Protein AF-A0A2J8VZJ7-F1 (afdb_monomer_lite)

pLDDT: mean 90.02, std 8.99, range [62.25, 98.06]

Organism: Pongo abelii (NCBI:txid9601)

Radius of gyration: 24.58 Å; chains: 1; bounding box: 47×17×70 Å

Foldseek 3Di:
DVVVVVVVVVVVVVVVVVVVVVPPPPDQPPPDPVNVVVVVVVVVVVVVVVVVVVVVVVVD

Sequence (60 aa):
MVENERLRQEMRRCEAELQELRAKPAGPCPGCEHSQESAQLRDKLSQLQLEMAESKGMLS

Structure (mmCIF, N/CA/C/O backbone):
data_AF-A0A2J8VZJ7-F1
#
_entry.id   AF-A0A2J8VZJ7-F1
#
loop_
_atom_site.group_PDB
_atom_site.id
_atom_site.type_symbol
_atom_site.label_atom_id
_atom_site.label_alt_id
_atom_site.label_comp_id
_atom_site.label_asym_id
_atom_site.label_entity_id
_atom_site.label_seq_id
_atom_site.pdbx_PDB_ins_code
_atom_site.Cartn_x
_atom_site.Cartn_y
_atom_site.Cartn_z
_atom_site.occupancy
_atom_site.B_iso_or_equiv
_atom_site.auth_seq_id
_atom_site.auth_comp_id
_atom_site.auth_asym_id
_atom_site.auth_atom_id
_atom_site.pdbx_PDB_model_num
ATOM 1 N N . MET A 1 1 ? 24.824 -6.083 -31.080 1.00 69.50 1 MET A N 1
ATOM 2 C CA . MET A 1 1 ? 24.859 -4.951 -30.121 1.00 69.50 1 MET A CA 1
ATOM 3 C C . MET A 1 1 ? 23.556 -4.153 -30.091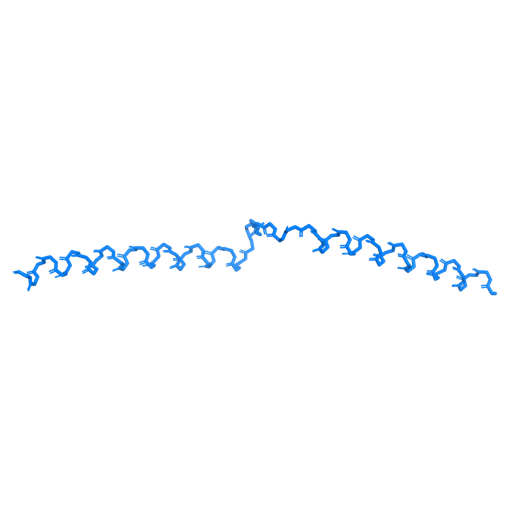 1.00 69.50 1 MET A C 1
ATOM 5 O O . MET A 1 1 ? 23.142 -3.791 -29.002 1.00 69.50 1 MET A O 1
ATOM 9 N N . VAL A 1 2 ? 22.869 -3.968 -31.225 1.00 89.62 2 VAL A N 1
ATOM 10 C CA . VAL A 1 2 ? 21.584 -3.238 -31.327 1.00 89.62 2 VAL A CA 1
ATOM 11 C C . VAL A 1 2 ? 20.489 -3.768 -30.385 1.00 89.62 2 VAL A C 1
ATOM 13 O O . VAL A 1 2 ? 19.816 -2.986 -29.726 1.00 89.62 2 VAL A O 1
ATOM 16 N N . GLU A 1 3 ? 20.352 -5.090 -30.243 1.00 93.69 3 GLU A N 1
ATOM 17 C CA . GLU A 1 3 ? 19.317 -5.677 -29.375 1.00 93.69 3 GLU A CA 1
ATOM 18 C C . GLU A 1 3 ? 19.529 -5.367 -27.887 1.00 93.69 3 GLU A C 1
ATOM 20 O O . GLU A 1 3 ? 18.581 -5.092 -27.160 1.00 93.69 3 GLU A O 1
ATOM 25 N N . ASN A 1 4 ? 20.783 -5.350 -27.424 1.00 95.44 4 ASN A N 1
ATOM 26 C CA . ASN A 1 4 ? 21.081 -5.015 -26.032 1.00 95.44 4 ASN A CA 1
ATOM 27 C C . ASN A 1 4 ? 20.729 -3.555 -25.727 1.00 95.44 4 ASN A C 1
ATOM 29 O O . ASN A 1 4 ? 20.235 -3.244 -24.648 1.00 95.44 4 ASN A O 1
ATOM 33 N N . GLU A 1 5 ? 20.951 -2.667 -26.690 1.00 96.81 5 GLU A N 1
ATOM 34 C CA . GLU A 1 5 ? 20.609 -1.257 -26.557 1.00 96.81 5 GLU A CA 1
ATOM 35 C C . GLU A 1 5 ? 19.094 -1.033 -26.589 1.00 96.81 5 GLU A C 1
ATOM 37 O O . GLU A 1 5 ? 18.575 -0.275 -25.767 1.00 96.81 5 GLU A O 1
ATOM 42 N N . ARG A 1 6 ? 18.376 -1.786 -27.434 1.00 96.75 6 ARG A N 1
ATOM 43 C CA . ARG A 1 6 ? 16.908 -1.835 -27.439 1.00 96.75 6 ARG A CA 1
ATOM 44 C C . ARG A 1 6 ? 16.358 -2.278 -26.082 1.00 96.75 6 ARG A C 1
ATOM 46 O O . ARG A 1 6 ? 15.528 -1.585 -25.502 1.00 96.75 6 ARG A O 1
ATOM 53 N N . LEU A 1 7 ? 16.876 -3.377 -25.533 1.00 97.38 7 LEU A N 1
ATOM 54 C CA . LEU A 1 7 ? 16.467 -3.892 -24.222 1.00 97.38 7 LEU A CA 1
ATOM 55 C C . LEU A 1 7 ? 16.768 -2.901 -23.091 1.00 97.38 7 LEU A C 1
ATOM 57 O O . LEU A 1 7 ? 15.956 -2.731 -22.188 1.00 97.38 7 LEU A O 1
ATOM 61 N N . ARG A 1 8 ? 17.905 -2.196 -23.139 1.00 97.75 8 ARG A N 1
ATOM 62 C CA . ARG A 1 8 ? 18.231 -1.147 -22.157 1.00 97.75 8 ARG A CA 1
ATOM 63 C C . ARG A 1 8 ? 17.275 0.039 -22.237 1.00 97.75 8 ARG A C 1
ATOM 65 O O . ARG A 1 8 ? 16.933 0.602 -21.202 1.00 97.75 8 ARG A O 1
ATOM 72 N N . GLN A 1 9 ? 16.869 0.442 -23.438 1.00 97.69 9 GLN A N 1
ATOM 73 C CA . GLN A 1 9 ? 15.866 1.495 -23.610 1.00 97.69 9 GLN A CA 1
ATOM 74 C C . GLN A 1 9 ? 14.507 1.064 -23.054 1.00 97.69 9 GLN A C 1
ATOM 76 O O . GLN A 1 9 ? 13.867 1.839 -22.349 1.00 97.69 9 GLN A O 1
ATOM 81 N N . GLU A 1 10 ? 14.103 -0.177 -23.311 1.00 97.69 10 GLU A N 1
ATOM 82 C CA . GLU A 1 10 ? 12.852 -0.736 -22.8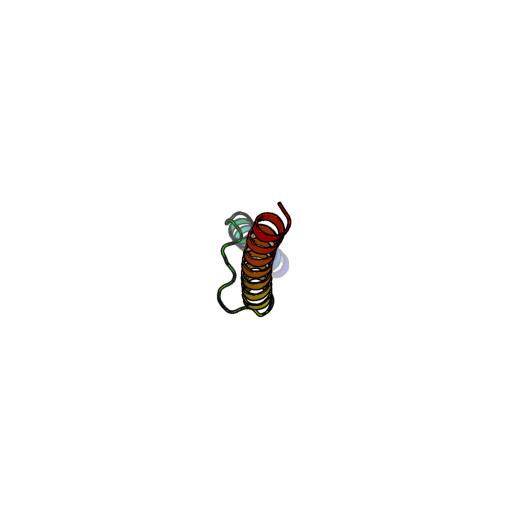05 1.00 97.69 10 GLU A CA 1
ATOM 83 C C . GLU A 1 10 ? 12.850 -0.869 -21.278 1.00 97.69 10 GLU A C 1
ATOM 85 O O . GLU A 1 10 ? 11.891 -0.453 -20.636 1.00 97.69 10 GLU A O 1
ATOM 90 N N . MET A 1 11 ? 13.960 -1.317 -20.684 1.00 97.62 11 MET A N 1
ATOM 91 C CA . MET A 1 11 ? 14.119 -1.342 -19.228 1.00 97.62 11 MET A CA 1
ATOM 92 C C . MET A 1 11 ? 13.941 0.039 -18.604 1.00 97.62 11 MET A C 1
ATOM 94 O O . MET A 1 11 ? 13.167 0.184 -17.663 1.00 97.62 11 MET A O 1
ATOM 98 N N . ARG A 1 12 ? 14.589 1.066 -19.168 1.00 98.00 12 ARG A N 1
ATOM 99 C CA . ARG A 1 12 ? 14.433 2.445 -18.685 1.00 98.00 12 ARG A CA 1
ATOM 100 C C . ARG A 1 12 ? 12.994 2.943 -18.801 1.00 98.00 12 ARG A C 1
ATOM 102 O O . ARG A 1 12 ? 12.535 3.661 -17.919 1.00 98.00 12 ARG A O 1
ATOM 109 N N . ARG A 1 13 ? 12.280 2.568 -19.870 1.00 98.06 13 ARG A N 1
ATOM 110 C CA . ARG A 1 13 ? 10.860 2.910 -20.042 1.00 98.06 13 ARG A CA 1
ATOM 111 C C . ARG A 1 13 ? 10.015 2.273 -18.936 1.00 98.06 13 ARG A C 1
ATOM 113 O O . ARG A 1 13 ? 9.286 2.982 -18.253 1.00 98.06 13 ARG A O 1
ATOM 120 N N . CYS A 1 14 ? 10.176 0.970 -18.711 1.00 97.19 14 CYS A N 1
ATOM 121 C CA . CYS A 1 14 ? 9.459 0.243 -17.664 1.00 97.19 14 CYS A CA 1
ATOM 122 C C . CYS A 1 14 ? 9.766 0.789 -16.260 1.00 97.19 14 CYS A C 1
ATOM 124 O O . CYS A 1 14 ? 8.869 0.908 -15.430 1.00 97.19 14 CYS A O 1
ATOM 126 N N . GLU A 1 15 ? 11.023 1.142 -15.984 1.00 97.88 15 GLU A N 1
ATOM 127 C CA . GLU A 1 15 ? 11.428 1.760 -14.717 1.00 97.88 15 GLU A CA 1
ATOM 128 C C . GLU A 1 15 ? 10.750 3.118 -14.500 1.00 97.88 15 GLU A C 1
ATOM 130 O O . GLU A 1 15 ? 10.261 3.383 -13.400 1.00 97.88 15 GLU A O 1
ATOM 135 N N . ALA A 1 16 ? 10.664 3.951 -15.542 1.00 97.06 16 ALA A N 1
ATOM 136 C CA . ALA A 1 16 ? 9.974 5.237 -15.480 1.00 97.06 16 ALA A CA 1
ATOM 137 C C . ALA A 1 16 ? 8.468 5.070 -15.213 1.00 97.06 16 ALA A C 1
ATOM 139 O O . ALA A 1 16 ? 7.941 5.693 -14.292 1.00 97.06 16 ALA A O 1
ATOM 140 N N . GLU A 1 17 ? 7.794 4.171 -15.938 1.00 96.50 17 GLU A N 1
ATOM 141 C CA . GLU A 1 17 ? 6.372 3.852 -15.719 1.00 96.50 17 GLU A CA 1
ATOM 142 C C . GLU A 1 17 ? 6.118 3.370 -14.279 1.00 96.50 17 GLU A C 1
ATOM 144 O O . GLU A 1 17 ? 5.164 3.777 -13.612 1.00 96.50 17 GLU A O 1
ATOM 149 N N . LEU A 1 18 ? 7.011 2.532 -13.755 1.00 95.38 18 LEU A N 1
ATOM 150 C CA . LEU A 1 18 ? 6.919 2.010 -12.398 1.00 95.38 18 LEU A CA 1
ATOM 151 C C . LEU A 1 18 ? 7.164 3.095 -11.339 1.00 95.38 18 LEU A C 1
ATOM 153 O O . LEU A 1 18 ? 6.521 3.092 -10.285 1.00 95.38 18 LEU A O 1
ATOM 157 N N . GLN A 1 19 ? 8.056 4.045 -11.614 1.00 95.88 19 GLN A N 1
ATOM 158 C CA . GLN A 1 19 ? 8.279 5.195 -10.746 1.00 95.88 19 GLN A CA 1
ATOM 159 C C . GLN A 1 19 ? 7.058 6.124 -10.710 1.00 95.88 19 GLN A C 1
ATOM 161 O O . GLN A 1 19 ? 6.671 6.564 -9.628 1.00 95.88 19 GLN A O 1
ATOM 166 N N . GLU A 1 20 ? 6.396 6.356 -11.845 1.00 93.75 20 GLU A N 1
ATOM 167 C CA . GLU A 1 20 ? 5.139 7.113 -11.901 1.00 93.75 20 GLU A CA 1
ATOM 168 C C . GLU A 1 20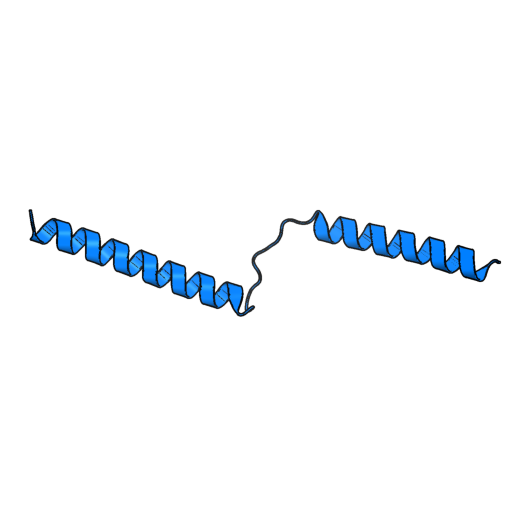 ? 4.015 6.430 -11.115 1.00 93.75 20 GLU A C 1
ATOM 170 O O . GLU A 1 20 ? 3.264 7.091 -10.397 1.00 93.75 20 GLU A O 1
ATOM 175 N N . LEU A 1 21 ? 3.907 5.101 -11.204 1.00 88.44 21 LEU A N 1
ATOM 176 C CA . LEU A 1 21 ? 2.937 4.335 -10.418 1.00 88.44 21 LEU A CA 1
ATOM 177 C C . LEU A 1 21 ? 3.210 4.427 -8.914 1.00 88.44 21 LEU A C 1
ATOM 179 O O . LEU A 1 21 ? 2.265 4.552 -8.141 1.00 88.44 21 LEU A O 1
ATOM 183 N N . ARG A 1 22 ? 4.481 4.409 -8.495 1.00 88.69 22 ARG A N 1
ATOM 184 C CA . ARG A 1 22 ? 4.877 4.573 -7.085 1.00 88.69 22 ARG A CA 1
ATOM 185 C C . ARG A 1 22 ? 4.690 5.994 -6.561 1.00 88.69 22 ARG A C 1
ATOM 187 O O . ARG A 1 22 ? 4.467 6.166 -5.368 1.00 88.69 22 ARG A O 1
ATOM 194 N N . ALA A 1 23 ? 4.814 6.999 -7.425 1.00 89.44 23 ALA A N 1
ATOM 195 C CA . ALA A 1 23 ? 4.600 8.397 -7.060 1.00 89.44 23 ALA A CA 1
ATOM 196 C C . ALA A 1 23 ? 3.115 8.723 -6.836 1.00 89.44 23 ALA A C 1
ATOM 198 O O . ALA A 1 23 ? 2.792 9.699 -6.157 1.00 89.44 23 ALA A O 1
ATOM 199 N N . LYS A 1 24 ? 2.200 7.910 -7.382 1.00 84.38 24 LYS A N 1
ATOM 200 C CA . LYS A 1 24 ? 0.773 8.017 -7.073 1.00 84.38 24 LYS A CA 1
ATOM 201 C C . LYS A 1 24 ? 0.557 7.639 -5.603 1.00 84.38 24 LYS A C 1
ATOM 203 O O . LYS A 1 24 ? 1.089 6.619 -5.162 1.00 84.38 24 LYS A O 1
ATOM 208 N N . PRO A 1 25 ? -0.226 8.424 -4.840 1.00 75.94 25 PRO A N 1
ATOM 209 C CA . PRO A 1 25 ? -0.601 8.052 -3.485 1.00 75.94 25 PRO A CA 1
ATOM 210 C C . PRO A 1 25 ? -1.163 6.636 -3.483 1.00 75.94 25 PRO A C 1
ATOM 212 O O . PRO A 1 25 ? -1.986 6.303 -4.341 1.00 75.94 25 PRO A O 1
ATOM 215 N N . ALA A 1 26 ? -0.725 5.815 -2.529 1.00 73.88 26 ALA A N 1
ATOM 216 C CA . ALA A 1 26 ? -1.334 4.516 -2.307 1.00 73.88 26 ALA A CA 1
ATOM 217 C C . ALA A 1 26 ? -2.811 4.752 -1.968 1.00 73.88 26 ALA A C 1
ATOM 219 O O . ALA A 1 26 ? -3.153 5.187 -0.867 1.00 73.88 26 ALA A O 1
ATOM 220 N N . GLY A 1 27 ? -3.676 4.557 -2.962 1.00 70.25 27 GLY A N 1
ATOM 221 C CA . GLY A 1 27 ? -5.111 4.644 -2.775 1.00 70.25 27 GLY A CA 1
ATOM 222 C C . GLY A 1 27 ? -5.587 3.535 -1.838 1.00 70.25 27 GLY A C 1
ATOM 223 O O . GLY A 1 27 ? -4.857 2.567 -1.591 1.00 70.25 27 GLY A O 1
ATOM 224 N N . PRO A 1 28 ? -6.828 3.630 -1.334 1.00 69.94 28 PRO A N 1
ATOM 225 C CA . PRO A 1 28 ? -7.488 2.479 -0.745 1.00 69.94 28 PRO A CA 1
ATOM 226 C C . PRO A 1 28 ? -7.344 1.289 -1.694 1.00 69.94 28 PRO A C 1
ATOM 228 O O . PRO A 1 28 ? -7.414 1.447 -2.912 1.00 69.94 28 PRO A O 1
ATOM 231 N N . CYS A 1 29 ? -7.127 0.110 -1.133 1.00 77.44 29 CYS A N 1
ATOM 232 C CA . CYS A 1 29 ? -7.078 -1.144 -1.868 1.00 77.44 29 CYS A CA 1
ATOM 233 C C . CYS A 1 29 ? -8.463 -1.800 -1.746 1.00 77.44 29 CYS A C 1
ATOM 235 O O . CYS A 1 29 ? -8.648 -2.633 -0.862 1.00 77.44 29 CYS A O 1
ATOM 237 N N . PRO A 1 30 ? -9.491 -1.370 -2.513 1.00 71.62 30 PRO A N 1
ATOM 238 C CA . PRO A 1 30 ? -10.849 -1.856 -2.320 1.00 71.62 30 PRO A CA 1
ATOM 239 C C . PRO A 1 30 ? -10.907 -3.357 -2.592 1.00 71.62 30 PRO A C 1
ATOM 241 O O . PRO A 1 30 ? -10.538 -3.823 -3.667 1.00 71.62 30 PRO A O 1
ATOM 244 N N . GLY A 1 31 ? -11.380 -4.111 -1.604 1.00 77.75 31 GLY A N 1
ATOM 245 C CA . GLY A 1 31 ? -11.639 -5.538 -1.757 1.00 77.75 31 GLY A CA 1
ATOM 246 C C . GLY A 1 31 ? -10.435 -6.455 -1.550 1.00 77.75 31 GLY A C 1
ATOM 247 O O . GLY A 1 31 ? -10.618 -7.662 -1.645 1.00 77.75 31 GLY A O 1
ATOM 248 N N . CYS A 1 32 ? -9.241 -5.946 -1.219 1.00 86.62 32 CYS A N 1
ATOM 249 C CA . CYS A 1 32 ? -8.174 -6.834 -0.751 1.00 86.62 32 CYS A CA 1
ATOM 250 C C . CYS A 1 32 ? -8.389 -7.235 0.709 1.00 86.62 32 CYS A C 1
ATOM 252 O O . CYS A 1 32 ? -8.928 -6.453 1.497 1.00 86.62 32 CYS A O 1
ATOM 254 N N . GLU A 1 33 ? -7.934 -8.430 1.076 1.00 88.75 33 GLU A N 1
ATOM 255 C CA . GLU A 1 33 ? -8.137 -9.018 2.408 1.00 88.75 33 GLU A CA 1
ATOM 256 C C . GLU A 1 33 ? -7.688 -8.068 3.528 1.00 88.75 33 GLU A C 1
ATOM 258 O O . GLU A 1 33 ? -8.463 -7.781 4.436 1.00 88.75 33 GLU A O 1
ATOM 263 N N . HIS A 1 34 ? -6.514 -7.440 3.384 1.00 85.56 34 HIS A N 1
ATOM 264 C CA . HIS A 1 34 ? -6.005 -6.449 4.340 1.00 85.56 34 HIS A CA 1
ATOM 265 C C . HIS A 1 34 ? -6.951 -5.256 4.550 1.00 85.56 34 HIS A C 1
ATOM 267 O O . HIS A 1 34 ? -7.061 -4.730 5.657 1.00 85.56 34 HIS A O 1
ATOM 273 N N . SER A 1 35 ? -7.628 -4.796 3.490 1.00 86.19 35 SER A N 1
ATOM 274 C CA . SER A 1 35 ? -8.557 -3.662 3.576 1.00 86.19 35 SER A CA 1
ATOM 275 C C . SER A 1 35 ? -9.838 -4.033 4.321 1.00 86.19 35 SER A C 1
ATOM 277 O O . SER A 1 35 ? -10.336 -3.226 5.109 1.00 86.19 35 SER A O 1
ATOM 279 N N . GLN A 1 36 ? -10.332 -5.257 4.106 1.00 89.69 36 GLN A N 1
ATOM 280 C CA . GLN A 1 36 ? -11.512 -5.797 4.772 1.00 89.69 36 GLN A CA 1
ATOM 281 C C . GLN A 1 36 ? -11.218 -6.063 6.246 1.00 89.69 36 GLN A C 1
ATOM 283 O O . GLN A 1 36 ? -11.969 -5.612 7.106 1.00 89.69 36 GLN A O 1
ATOM 288 N N . GLU A 1 37 ? -10.092 -6.709 6.545 1.00 91.62 37 GLU A N 1
ATOM 289 C CA . GLU A 1 37 ? -9.631 -6.941 7.913 1.00 91.62 37 GLU A CA 1
ATOM 290 C C . GLU A 1 37 ? -9.440 -5.616 8.659 1.00 91.62 37 GLU A C 1
ATOM 292 O O . GLU A 1 37 ? -9.961 -5.430 9.756 1.00 91.62 37 GLU A O 1
ATOM 297 N N . SER A 1 38 ? -8.781 -4.638 8.029 1.00 89.88 38 SER A N 1
ATOM 298 C CA . SER A 1 38 ? -8.604 -3.311 8.622 1.00 89.88 38 SER A CA 1
ATOM 299 C C . SER A 1 38 ? -9.934 -2.597 8.878 1.00 89.88 38 SER A C 1
ATOM 301 O O . SER A 1 38 ? -10.047 -1.866 9.860 1.00 89.88 38 SER A O 1
ATOM 303 N N . ALA A 1 39 ? -10.936 -2.770 8.009 1.00 90.00 39 ALA A N 1
ATOM 304 C CA . ALA A 1 39 ? -12.275 -2.229 8.239 1.00 90.00 39 ALA A CA 1
ATOM 305 C C . ALA A 1 39 ? -12.941 -2.899 9.449 1.00 90.00 39 ALA A C 1
ATOM 307 O O . ALA A 1 39 ? -13.338 -2.202 10.377 1.00 90.00 39 ALA A O 1
ATOM 308 N N . GLN A 1 40 ? -12.936 -4.233 9.502 1.00 94.31 40 GLN A N 1
ATOM 309 C CA . GLN A 1 40 ? -13.492 -4.993 10.625 1.00 94.31 40 GLN A CA 1
ATOM 310 C C . GLN A 1 40 ? -12.826 -4.644 11.963 1.00 94.31 40 GLN A C 1
ATOM 312 O O . GLN A 1 40 ? -13.498 -4.557 12.989 1.00 94.31 40 GLN A O 1
ATOM 317 N N . LEU A 1 41 ? -11.506 -4.445 11.975 1.00 95.75 41 LEU A N 1
ATOM 318 C CA . LEU A 1 41 ? -10.774 -4.045 13.177 1.00 95.75 41 LEU A CA 1
ATOM 319 C C . LEU A 1 41 ? -11.157 -2.638 13.640 1.00 95.75 41 LEU A C 1
ATOM 321 O O . LEU A 1 41 ? -11.321 -2.423 14.840 1.00 95.75 41 LEU A O 1
ATOM 325 N N . ARG A 1 42 ? -11.328 -1.690 12.709 1.00 95.50 42 ARG A N 1
ATOM 326 C CA . ARG A 1 42 ? -11.803 -0.339 13.043 1.00 95.50 42 ARG A CA 1
ATOM 327 C C . ARG A 1 42 ? -13.215 -0.367 13.621 1.00 95.50 42 ARG A C 1
ATOM 329 O O . ARG A 1 42 ? -13.436 0.27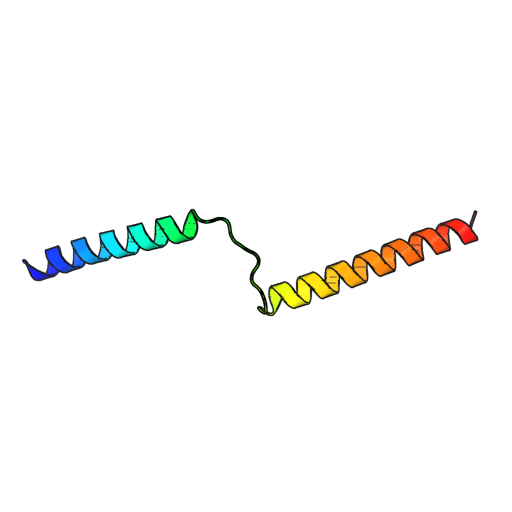7 14.640 1.00 95.50 42 ARG A O 1
ATOM 336 N N . ASP A 1 43 ? -14.116 -1.155 13.042 1.00 97.00 43 ASP A N 1
ATOM 337 C CA . ASP A 1 43 ? -15.491 -1.285 13.537 1.00 97.00 43 ASP A CA 1
ATOM 338 C C . ASP A 1 43 ? -15.518 -1.865 14.959 1.00 97.00 43 ASP A C 1
ATOM 340 O O . ASP A 1 43 ? -16.148 -1.301 15.855 1.00 97.00 43 ASP A O 1
ATOM 344 N N . LYS A 1 44 ? -14.753 -2.940 15.201 1.00 97.69 44 LYS A N 1
ATOM 345 C CA . LYS A 1 44 ? -14.589 -3.525 16.543 1.00 97.69 44 LYS A CA 1
ATOM 346 C C . LYS A 1 44 ? -14.022 -2.519 17.541 1.00 97.69 44 LYS A C 1
ATOM 348 O O . LYS A 1 44 ? -14.481 -2.460 18.677 1.00 97.69 44 LYS A O 1
ATOM 353 N N . LEU A 1 45 ? -13.031 -1.727 17.134 1.00 97.62 45 LEU A N 1
ATOM 354 C CA . LEU A 1 45 ? -12.447 -0.701 17.994 1.00 97.62 45 LEU A CA 1
ATOM 355 C C . LEU A 1 45 ? -13.480 0.365 18.370 1.00 97.62 45 LEU A C 1
ATOM 357 O O . LEU A 1 45 ? -13.577 0.725 19.540 1.00 97.62 45 LEU A O 1
ATOM 361 N N . SER A 1 46 ? -14.264 0.844 17.402 1.00 96.88 46 SER A N 1
ATOM 362 C CA . SER A 1 46 ? -15.335 1.813 17.649 1.00 96.88 46 SER A CA 1
ATOM 363 C C . SER A 1 46 ? -16.410 1.258 18.583 1.00 96.88 46 SER A C 1
ATOM 365 O O . SER A 1 46 ? -16.859 1.971 19.479 1.00 96.88 46 SER A O 1
ATOM 367 N N . GLN A 1 47 ? -16.772 -0.018 18.434 1.00 97.69 47 GLN A N 1
ATOM 368 C CA . GLN A 1 47 ? -17.705 -0.684 19.341 1.00 97.69 47 GLN A CA 1
ATOM 369 C C . GLN A 1 47 ? -17.163 -0.748 20.775 1.00 97.69 47 GLN A C 1
ATOM 371 O O . GLN A 1 47 ? -17.833 -0.311 21.708 1.00 97.69 47 GLN A O 1
ATOM 376 N N . LEU A 1 48 ? -15.919 -1.198 20.952 1.00 97.25 48 LEU A N 1
ATOM 377 C CA . LEU A 1 48 ? -15.287 -1.263 22.272 1.00 97.25 48 LEU 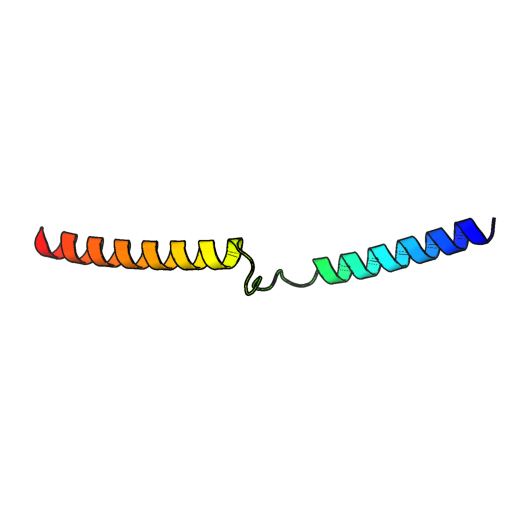A CA 1
ATOM 378 C C . LEU A 1 48 ? -15.157 0.121 22.923 1.00 97.25 48 LEU A C 1
ATOM 380 O O . LEU A 1 48 ? -15.332 0.259 24.131 1.00 97.25 48 LEU A O 1
ATOM 384 N N . GLN A 1 49 ? -14.869 1.165 22.142 1.00 96.44 49 GLN A N 1
ATOM 385 C CA . GLN A 1 49 ? -14.814 2.539 22.647 1.00 96.44 49 GLN A CA 1
ATOM 386 C C . GLN A 1 49 ? -16.166 3.014 23.192 1.00 96.44 49 GLN A C 1
ATOM 388 O O . GLN A 1 49 ? -16.193 3.690 24.223 1.00 96.44 49 GLN A O 1
ATOM 393 N N . LEU A 1 50 ? -17.265 2.647 22.528 1.00 96.56 50 LEU A N 1
ATOM 394 C CA . LEU A 1 50 ? -18.619 2.942 22.991 1.00 96.56 50 LEU A CA 1
ATOM 395 C C . LEU A 1 50 ? -18.919 2.207 24.304 1.00 96.56 50 LEU A C 1
ATOM 397 O O . LEU A 1 50 ? -19.262 2.844 25.296 1.00 96.56 50 LEU A O 1
ATOM 401 N N . GLU A 1 51 ? -18.692 0.893 24.338 1.00 96.19 51 GLU A N 1
ATOM 402 C CA . GLU A 1 51 ? -18.916 0.059 25.527 1.00 96.19 51 GLU A CA 1
ATOM 403 C C . GLU A 1 51 ? -18.098 0.551 26.730 1.00 96.19 51 GLU A C 1
ATOM 405 O O . GLU A 1 51 ? -18.581 0.589 27.864 1.00 96.19 51 GLU A O 1
ATOM 410 N N . MET A 1 52 ? -16.857 0.989 26.494 1.00 95.44 52 MET A N 1
ATOM 411 C CA . MET A 1 52 ? -16.025 1.610 27.522 1.00 95.44 52 MET A CA 1
ATOM 412 C C . MET A 1 52 ? -16.607 2.931 28.031 1.00 95.44 52 MET A C 1
ATOM 414 O O . MET A 1 52 ? -16.514 3.204 29.228 1.00 95.44 52 MET A O 1
ATOM 418 N N . ALA A 1 53 ? -17.152 3.772 27.151 1.00 93.19 53 ALA A N 1
ATOM 419 C CA . ALA A 1 53 ? -17.766 5.038 27.542 1.00 93.19 53 ALA A CA 1
ATOM 420 C C . ALA A 1 53 ? -19.027 4.804 28.389 1.00 93.19 53 ALA A C 1
ATOM 4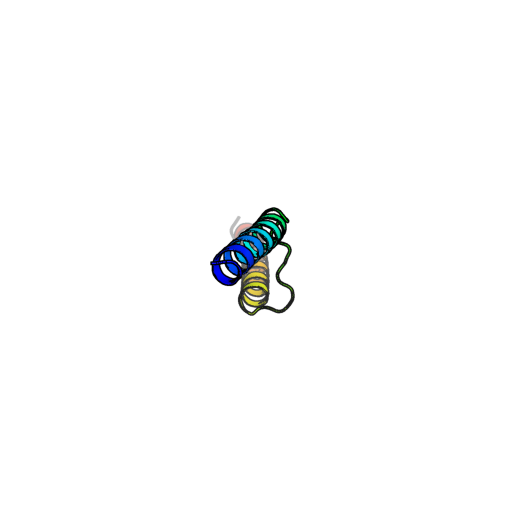22 O O . ALA A 1 53 ? -19.184 5.430 29.436 1.00 93.19 53 ALA A O 1
ATOM 423 N N . GLU A 1 54 ? -19.868 3.851 27.989 1.00 93.50 54 GLU A N 1
ATOM 424 C CA . GLU A 1 54 ? -21.065 3.440 28.728 1.00 93.50 54 GLU A CA 1
ATOM 425 C C . GLU A 1 54 ? -20.709 2.840 30.092 1.00 93.50 54 GLU A C 1
ATOM 427 O O . GLU A 1 54 ? -21.245 3.253 31.120 1.00 93.50 54 GLU A O 1
ATOM 432 N N . SER A 1 55 ? -19.729 1.933 30.127 1.00 89.75 55 SER A N 1
ATOM 433 C CA . SER A 1 55 ? -19.257 1.309 31.368 1.00 89.75 55 SER A CA 1
ATOM 434 C C . SER A 1 55 ? -18.678 2.338 32.339 1.00 89.75 55 SER A C 1
ATOM 436 O O . SER A 1 55 ? -18.953 2.284 33.534 1.00 89.75 55 SER A O 1
ATOM 438 N N . LYS A 1 56 ? -17.911 3.316 31.839 1.00 88.69 56 LYS A N 1
ATOM 439 C CA . LYS A 1 56 ? -17.419 4.435 32.658 1.00 88.69 56 LYS A CA 1
ATOM 440 C C . LYS A 1 56 ? -18.558 5.291 33.209 1.00 88.69 56 LYS A C 1
ATOM 442 O O . LYS A 1 56 ? -18.452 5.748 34.340 1.00 88.69 56 LYS A O 1
ATOM 447 N N . GLY A 1 57 ? -19.626 5.495 32.438 1.00 85.00 57 GLY A N 1
ATOM 448 C CA . GLY A 1 57 ? -20.810 6.234 32.878 1.00 85.00 57 GLY A CA 1
ATOM 449 C C . GLY A 1 57 ? -21.618 5.512 33.959 1.00 85.00 57 GLY A C 1
ATOM 450 O O . GLY A 1 57 ? -22.170 6.171 34.829 1.00 85.00 57 GLY A O 1
ATOM 451 N N . MET A 1 58 ? -21.661 4.175 33.944 1.00 80.12 58 MET A N 1
ATOM 452 C CA . MET A 1 58 ? -22.358 3.384 34.971 1.00 80.12 58 MET A CA 1
ATOM 453 C C . MET A 1 58 ? -21.575 3.222 36.280 1.00 80.12 58 MET A C 1
ATOM 455 O O . MET A 1 58 ? -22.164 2.908 37.311 1.00 80.12 58 MET A O 1
ATOM 459 N N . LEU A 1 59 ? -20.250 3.372 36.234 1.00 78.44 59 LEU A N 1
ATOM 460 C CA . LEU A 1 59 ? -19.359 3.218 37.389 1.00 78.44 59 LEU A CA 1
ATOM 461 C C . LEU A 1 59 ? -19.052 4.545 38.110 1.00 78.44 59 LEU A C 1
ATOM 463 O O . LEU A 1 59 ? -18.253 4.537 39.049 1.00 78.44 59 LEU A O 1
ATOM 467 N N . SER A 1 60 ? -19.640 5.663 37.669 1.00 62.25 60 SER A N 1
ATOM 468 C CA . SER A 1 60 ? -19.443 7.009 38.228 1.00 62.25 60 SER A CA 1
ATOM 469 C C . SER A 1 60 ? -20.667 7.507 38.984 1.00 62.25 60 SER A C 1
ATOM 471 O O . SER A 1 60 ? -20.447 8.418 39.814 1.00 62.25 60 SER A O 1
#

Secondary structure (DSSP, 8-state):
-HHHHHHHHHHHHHHHHHHHHHHS-----TT-HHHHHHHHHHHHHHHHHHHHHHHHHHT-